Protein AF-A0A8S2Z8U4-F1 (afdb_monomer_lite)

Secondary structure (DSSP, 8-state):
---TTSS--TT--SSB--HHHHHHHHHH-GGGGS--SS-BPTTBS-B-PPBTBS----HHHHHHHHHHHHHHHTT-GGGTT----------TTT------TTTT--STTPPPS-SEEEEE-TTS-EEEEE---S--

Structure (mmCIF, N/CA/C/O backbone):
data_AF-A0A8S2Z8U4-F1
#
_entry.id   AF-A0A8S2Z8U4-F1
#
loop_
_atom_site.group_PDB
_atom_site.id
_atom_site.type_symbol
_atom_site.label_atom_id
_atom_site.label_alt_id
_atom_site.label_comp_id
_atom_site.label_asym_id
_atom_site.label_entity_id
_atom_site.label_seq_id
_atom_site.pdbx_PDB_ins_code
_atom_site.Cartn_x
_atom_site.Cartn_y
_atom_site.Cartn_z
_atom_site.occupancy
_atom_site.B_iso_or_equiv
_atom_site.auth_seq_id
_atom_site.auth_comp_id
_atom_site.auth_asym_id
_atom_site.auth_atom_id
_atom_site.pdbx_PDB_model_num
ATOM 1 N N . MET A 1 1 ? 7.797 10.644 -11.828 1.00 45.56 1 MET A N 1
ATOM 2 C CA . MET A 1 1 ? 6.712 11.170 -10.976 1.00 45.56 1 MET A CA 1
ATOM 3 C C . MET A 1 1 ? 6.629 10.216 -9.800 1.00 45.56 1 MET A C 1
ATOM 5 O O . MET A 1 1 ? 6.570 9.023 -10.050 1.00 45.56 1 MET A O 1
ATOM 9 N N . VAL A 1 2 ? 6.785 10.681 -8.560 1.00 51.88 2 VAL A N 1
ATOM 10 C CA . VAL A 1 2 ? 6.658 9.796 -7.389 1.00 51.88 2 VAL A CA 1
ATOM 11 C C . VAL A 1 2 ? 5.180 9.764 -7.034 1.00 51.88 2 VAL A C 1
ATOM 13 O O . VAL A 1 2 ? 4.572 10.825 -6.921 1.00 51.88 2 VAL A O 1
ATOM 16 N N . SER A 1 3 ? 4.592 8.570 -6.959 1.00 58.28 3 SER A N 1
ATOM 17 C CA . SER A 1 3 ? 3.171 8.421 -6.645 1.00 58.28 3 SER A CA 1
ATOM 18 C C . SER A 1 3 ? 2.877 9.015 -5.267 1.00 58.28 3 SER A C 1
ATOM 20 O O . SER A 1 3 ? 3.595 8.740 -4.308 1.00 58.28 3 SER A O 1
ATOM 22 N N . ASP A 1 4 ? 1.808 9.809 -5.173 1.00 61.19 4 ASP A N 1
ATOM 23 C CA . ASP A 1 4 ? 1.332 10.457 -3.939 1.00 61.19 4 ASP A CA 1
ATOM 24 C C . ASP A 1 4 ? 1.058 9.467 -2.796 1.00 61.19 4 ASP A C 1
ATOM 26 O O . ASP A 1 4 ? 1.006 9.846 -1.628 1.00 61.19 4 ASP A O 1
ATOM 30 N N . PHE A 1 5 ? 0.872 8.196 -3.144 1.00 64.94 5 PHE A N 1
ATOM 31 C CA . PHE A 1 5 ? 0.705 7.090 -2.216 1.00 64.94 5 PHE A CA 1
ATOM 32 C C . PHE A 1 5 ? 2.011 6.720 -1.482 1.00 64.94 5 PHE A C 1
ATOM 34 O O . PHE A 1 5 ? 1.965 6.301 -0.326 1.00 64.94 5 PHE A O 1
ATOM 41 N N . LEU A 1 6 ? 3.168 6.918 -2.127 1.00 65.38 6 LEU A N 1
ATOM 42 C CA . LEU A 1 6 ? 4.463 6.369 -1.702 1.00 65.38 6 LEU A CA 1
ATOM 43 C C . LEU A 1 6 ? 5.244 7.259 -0.722 1.00 65.38 6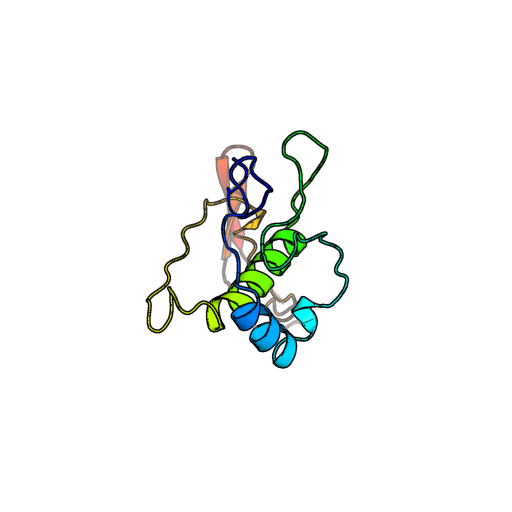 LEU A C 1
ATOM 45 O O . LEU A 1 6 ? 6.298 6.856 -0.227 1.00 65.38 6 LEU A O 1
ATOM 49 N N . VAL A 1 7 ? 4.779 8.487 -0.476 1.00 69.25 7 VAL A N 1
ATOM 50 C CA . VAL A 1 7 ? 5.567 9.536 0.189 1.00 69.25 7 VAL A CA 1
ATOM 51 C C . VAL A 1 7 ? 4.741 10.390 1.134 1.00 69.25 7 VAL A C 1
ATOM 53 O O . VAL A 1 7 ? 3.549 10.624 0.933 1.00 69.25 7 VAL A O 1
ATOM 56 N N . GLN A 1 8 ? 5.407 10.907 2.165 1.00 68.44 8 GLN A N 1
ATOM 57 C CA . GLN A 1 8 ? 4.803 11.840 3.100 1.00 68.44 8 GLN A CA 1
ATOM 58 C C . GLN A 1 8 ? 4.525 13.183 2.416 1.00 68.44 8 GLN A C 1
ATOM 60 O O . GLN A 1 8 ? 5.393 13.756 1.755 1.00 68.44 8 GLN A O 1
ATOM 65 N N . ARG A 1 9 ? 3.320 13.724 2.631 1.00 69.00 9 ARG A N 1
ATOM 66 C CA . ARG A 1 9 ? 2.948 15.068 2.176 1.00 69.00 9 ARG A CA 1
ATOM 67 C C . ARG A 1 9 ? 2.778 16.040 3.340 1.00 69.00 9 ARG A C 1
ATOM 69 O O . ARG A 1 9 ? 2.362 15.626 4.424 1.00 69.00 9 ARG A O 1
ATOM 76 N N . PRO A 1 10 ? 2.999 17.348 3.110 1.00 67.75 10 PRO A N 1
ATOM 77 C CA . PRO A 1 10 ? 2.694 18.384 4.098 1.00 67.75 10 PRO A CA 1
ATOM 78 C C . PRO A 1 10 ? 1.218 18.411 4.519 1.00 67.75 10 PRO A C 1
ATOM 80 O O . PRO A 1 10 ? 0.906 18.811 5.634 1.00 67.75 10 PRO A O 1
ATOM 83 N N . SER A 1 11 ? 0.310 17.977 3.638 1.00 73.81 11 SER A N 1
ATOM 84 C CA . SER A 1 11 ? -1.133 17.898 3.892 1.00 73.81 11 SER A CA 1
ATOM 85 C C . SER A 1 11 ? -1.565 16.669 4.702 1.00 73.81 11 SER A C 1
ATOM 87 O O . SER A 1 11 ? -2.738 16.570 5.053 1.00 73.81 11 SER A O 1
ATOM 89 N N . GLY A 1 12 ? -0.644 15.751 5.011 1.00 68.75 12 GLY A N 1
ATOM 90 C CA . GLY A 1 12 ? -0.926 14.505 5.724 1.00 68.75 12 GLY A CA 1
ATOM 91 C C . GLY A 1 12 ? -0.838 13.251 4.842 1.00 68.75 12 GLY A C 1
ATOM 92 O O . GLY A 1 12 ? -0.567 13.345 3.640 1.00 68.75 12 GLY A O 1
ATOM 93 N N . PRO A 1 13 ? -1.011 12.061 5.446 1.00 75.69 13 PRO A N 1
ATOM 94 C CA . PRO A 1 13 ? -0.940 10.788 4.734 1.00 75.69 13 PRO A CA 1
ATOM 95 C C . PRO A 1 13 ? -2.102 10.627 3.749 1.00 75.69 13 PRO A C 1
ATOM 97 O O . PRO A 1 13 ? -3.200 11.129 3.980 1.00 75.69 13 PRO A O 1
ATOM 100 N N . PHE A 1 14 ? -1.870 9.887 2.663 1.00 77.25 14 PHE A N 1
ATOM 101 C CA . PHE A 1 14 ? -2.905 9.604 1.661 1.00 77.25 14 PHE A CA 1
ATOM 102 C C . PHE A 1 14 ? -4.053 8.763 2.237 1.00 77.25 14 PHE A C 1
ATOM 104 O O . PHE A 1 14 ? -5.220 9.002 1.945 1.00 77.25 14 PHE A O 1
ATOM 111 N N . PHE A 1 15 ? -3.711 7.788 3.075 1.00 84.12 15 PHE A N 1
ATOM 112 C CA . PHE A 1 15 ? -4.653 6.866 3.692 1.00 84.12 15 PHE A CA 1
ATOM 113 C C . PHE A 1 15 ? -4.307 6.697 5.167 1.00 84.12 15 PHE A C 1
ATOM 115 O O . PHE A 1 15 ? -3.142 6.487 5.502 1.00 84.12 15 PHE A O 1
ATOM 122 N N . GLN A 1 16 ? -5.295 6.753 6.056 1.00 89.19 16 GLN A N 1
ATOM 123 C CA . GLN A 1 16 ? -5.079 6.552 7.486 1.00 89.19 16 GLN A CA 1
ATOM 124 C C . GLN A 1 16 ? -6.280 5.861 8.131 1.00 89.19 16 GLN A C 1
ATOM 126 O O . GLN A 1 16 ? -7.437 6.201 7.852 1.00 89.19 16 GLN A O 1
ATOM 131 N N . LEU A 1 17 ? -5.985 4.916 9.023 1.00 90.75 17 LEU A N 1
ATOM 132 C CA . LEU A 1 17 ? -6.977 4.308 9.901 1.00 90.75 17 LEU A CA 1
ATOM 133 C C . LEU A 1 17 ? -7.186 5.161 11.157 1.00 90.75 17 LEU A C 1
ATOM 135 O O . LEU A 1 17 ? -6.246 5.726 11.728 1.00 90.75 17 LEU A O 1
ATOM 139 N N . SER A 1 18 ? -8.429 5.209 11.625 1.00 93.25 18 SER A N 1
ATOM 140 C CA . SER A 1 18 ? -8.757 5.684 12.969 1.00 93.25 18 SER A CA 1
ATOM 141 C C . SER A 1 18 ? -8.118 4.781 14.031 1.00 93.25 18 SER A C 1
ATOM 143 O O . SER A 1 18 ? -7.611 3.696 13.742 1.00 93.25 18 SER A O 1
ATOM 145 N N . GLU A 1 19 ? -8.101 5.226 15.287 1.00 93.31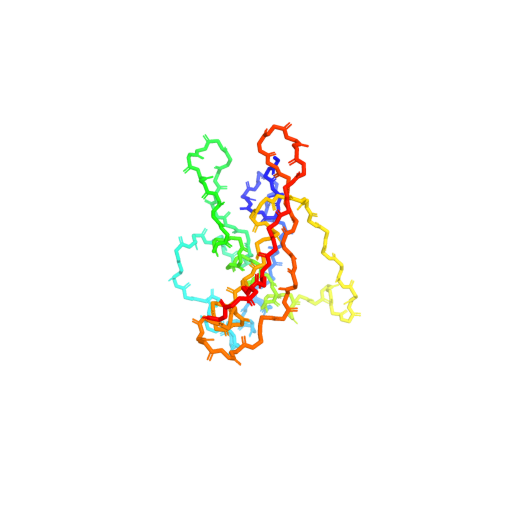 19 GLU A N 1
ATOM 146 C CA . GLU A 1 19 ? -7.517 4.424 16.371 1.0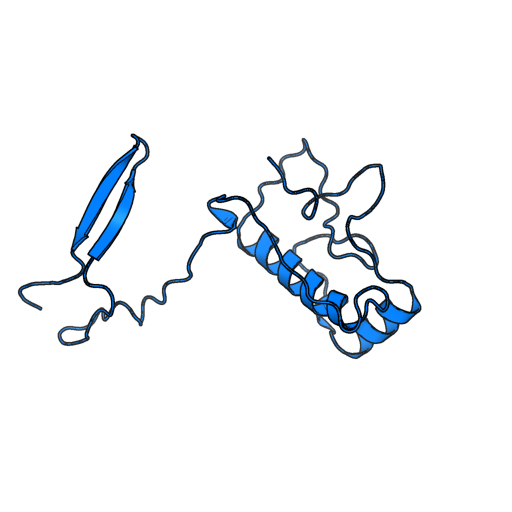0 93.31 19 GLU A CA 1
ATOM 147 C C . GLU A 1 19 ? -8.217 3.076 16.559 1.00 93.31 19 GLU A C 1
ATOM 149 O O . GLU A 1 19 ? -7.551 2.071 16.806 1.00 93.31 19 GLU A O 1
ATOM 154 N N . ASP A 1 20 ? -9.540 3.042 16.417 1.00 94.44 20 ASP A N 1
ATOM 155 C CA . ASP A 1 20 ? -10.314 1.820 16.618 1.00 94.44 20 ASP A CA 1
ATOM 156 C C . ASP A 1 20 ? -10.166 0.852 15.442 1.00 94.44 20 ASP A C 1
ATOM 158 O O . ASP A 1 20 ? -10.010 -0.350 15.661 1.00 94.44 20 ASP A O 1
ATOM 162 N N . GLU A 1 21 ? -10.131 1.360 14.206 1.00 94.75 21 GLU A N 1
ATOM 163 C CA . GLU A 1 21 ? -9.809 0.553 13.021 1.00 94.75 21 GLU A CA 1
ATOM 164 C C . GLU A 1 21 ? -8.386 -0.011 13.122 1.00 94.75 21 GLU A C 1
ATOM 166 O O . GLU A 1 21 ? -8.157 -1.183 12.840 1.00 94.75 21 GLU A O 1
ATOM 171 N N . TRP A 1 22 ? -7.431 0.794 13.598 1.00 94.25 22 TRP A N 1
ATOM 172 C CA . TRP A 1 22 ? -6.048 0.360 13.776 1.00 94.25 22 TRP A CA 1
ATOM 173 C C . TRP A 1 22 ? -5.901 -0.746 14.823 1.00 94.25 22 TRP A C 1
ATOM 175 O O . TRP A 1 22 ? -5.187 -1.720 14.594 1.00 94.25 22 TRP A O 1
ATOM 185 N N . LYS A 1 23 ? -6.590 -0.636 15.965 1.00 93.19 23 LYS A N 1
ATOM 186 C CA . LYS A 1 23 ? -6.589 -1.692 16.991 1.00 93.19 23 LYS A CA 1
ATOM 187 C C . LYS A 1 23 ? -7.130 -3.010 16.439 1.00 93.19 23 LYS A C 1
ATOM 189 O O . LYS A 1 23 ? -6.570 -4.063 16.732 1.00 93.19 23 LYS A O 1
ATOM 194 N N . GLN A 1 24 ? -8.191 -2.951 15.636 1.00 93.31 24 GLN A N 1
ATOM 195 C CA . GLN A 1 24 ? -8.741 -4.133 14.970 1.00 93.31 24 GLN A CA 1
ATOM 196 C C . GLN A 1 24 ? -7.745 -4.714 13.961 1.00 93.31 24 GLN A C 1
ATOM 198 O O . GLN A 1 24 ? -7.504 -5.922 13.969 1.00 93.31 24 GLN A O 1
ATOM 203 N N . ALA A 1 25 ? -7.105 -3.849 13.170 1.00 92.81 25 ALA A N 1
ATOM 204 C CA . ALA A 1 25 ? -6.104 -4.242 12.189 1.00 92.81 25 ALA A CA 1
ATOM 205 C C . ALA A 1 25 ? -4.910 -4.956 12.837 1.00 92.81 25 ALA A C 1
ATOM 207 O O . ALA A 1 25 ? -4.559 -6.053 12.414 1.00 92.81 25 ALA A O 1
ATOM 208 N N . LEU A 1 26 ? -4.359 -4.410 13.927 1.00 91.56 26 LEU A N 1
ATOM 209 C CA . LEU A 1 26 ? -3.282 -5.044 14.699 1.00 91.56 26 LEU A CA 1
ATOM 210 C C . LEU A 1 26 ? -3.686 -6.384 15.327 1.00 91.56 26 LEU A C 1
ATOM 212 O O . LEU A 1 26 ? -2.845 -7.265 15.508 1.00 91.56 26 LEU A O 1
ATOM 216 N N . GLY A 1 27 ? -4.968 -6.549 15.666 1.00 91.56 27 GLY A N 1
ATOM 217 C CA . GLY A 1 27 ? -5.497 -7.810 16.177 1.00 91.56 27 GLY A CA 1
ATOM 218 C C . GLY A 1 27 ? -5.440 -8.941 15.146 1.00 91.56 27 GLY A C 1
ATOM 219 O O . GLY A 1 27 ? -5.223 -10.094 15.522 1.00 91.56 27 GLY A O 1
ATOM 220 N N . LYS A 1 28 ? -5.604 -8.617 13.856 1.00 94.00 28 LYS A N 1
ATOM 221 C CA . LYS A 1 28 ? -5.601 -9.588 12.751 1.00 94.00 28 LYS A CA 1
ATOM 222 C C . LYS A 1 28 ? -4.230 -9.721 12.084 1.00 94.00 28 LYS A C 1
ATOM 224 O O . LYS A 1 28 ? -3.746 -10.836 11.898 1.00 94.00 28 LYS A O 1
ATOM 229 N N . TYR A 1 29 ? -3.604 -8.599 11.748 1.00 91.38 29 TYR A N 1
ATOM 230 C CA . TYR A 1 29 ? -2.363 -8.526 10.983 1.00 91.38 29 TYR A CA 1
ATOM 231 C C . TYR A 1 29 ? -1.221 -8.035 11.872 1.00 91.38 29 TYR A C 1
ATOM 233 O O . TYR A 1 29 ? -1.034 -6.842 12.099 1.00 91.38 29 TYR A O 1
ATOM 241 N N . LYS A 1 30 ? -0.420 -8.978 12.380 1.00 86.31 30 LYS A N 1
ATOM 242 C CA . LYS A 1 30 ? 0.774 -8.659 13.186 1.00 86.31 30 LYS A CA 1
ATOM 243 C C . LYS A 1 30 ? 1.885 -7.999 12.360 1.00 86.31 30 LYS A C 1
ATOM 245 O O . LYS A 1 30 ? 2.694 -7.264 12.925 1.00 86.31 30 LYS A O 1
ATOM 250 N N . SER A 1 31 ? 1.896 -8.231 11.046 1.00 84.44 31 SER A N 1
ATOM 251 C CA . SER A 1 31 ? 2.741 -7.556 10.046 1.00 84.44 31 SER A CA 1
ATOM 252 C C . SER A 1 31 ? 2.659 -6.034 10.162 1.00 84.44 31 SER A C 1
ATOM 254 O O . SER A 1 31 ? 3.668 -5.348 10.044 1.00 84.44 31 SER A O 1
ATOM 256 N N . LEU A 1 32 ? 1.487 -5.497 10.509 1.00 84.69 32 LEU A N 1
ATOM 257 C CA . LEU A 1 32 ? 1.276 -4.059 10.665 1.00 84.69 32 LEU A CA 1
ATOM 258 C C . LEU A 1 32 ? 2.079 -3.427 11.815 1.00 84.69 32 LEU A C 1
ATOM 260 O O . LEU A 1 32 ? 2.400 -2.235 11.743 1.00 84.69 32 LEU A O 1
ATOM 264 N N . SER A 1 33 ? 2.401 -4.223 12.840 1.00 78.81 33 SER A N 1
ATOM 265 C CA . SER A 1 33 ? 3.249 -3.849 13.983 1.00 78.81 33 SER A CA 1
ATOM 266 C C . SER A 1 33 ? 4.708 -4.278 13.855 1.00 78.81 33 SER A C 1
ATOM 268 O O . SER A 1 33 ? 5.493 -3.972 14.748 1.00 78.81 33 SER A O 1
ATOM 270 N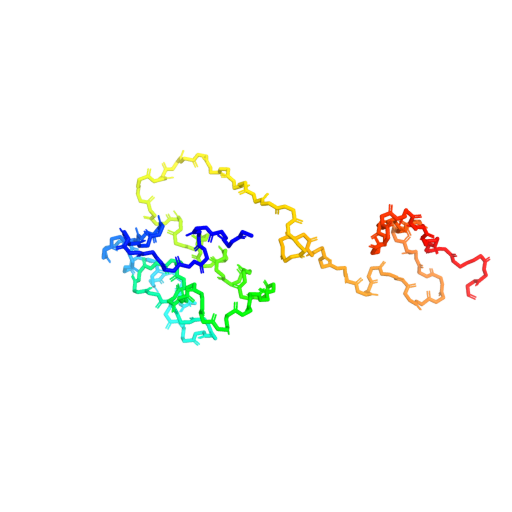 N . ALA A 1 34 ? 5.068 -5.024 12.809 1.00 69.00 34 ALA A N 1
ATOM 271 C CA . ALA A 1 34 ? 6.445 -5.446 12.616 1.00 69.00 34 ALA A CA 1
ATOM 272 C C . ALA A 1 34 ? 7.299 -4.244 12.188 1.00 69.00 34 ALA A C 1
ATOM 274 O O . ALA A 1 34 ? 6.905 -3.495 11.291 1.00 69.00 34 ALA A O 1
ATOM 275 N N . ASP A 1 35 ? 8.466 -4.083 12.816 1.00 62.12 35 ASP A N 1
ATOM 276 C CA . ASP A 1 35 ? 9.506 -3.188 12.313 1.00 62.12 35 ASP A CA 1
ATOM 277 C C . ASP A 1 35 ? 10.004 -3.769 10.985 1.00 62.12 35 ASP A C 1
ATOM 279 O O . ASP A 1 35 ? 10.695 -4.788 10.953 1.00 62.12 35 ASP A O 1
ATOM 283 N N . GLY A 1 36 ? 9.555 -3.173 9.883 1.00 65.31 36 GLY A N 1
ATOM 284 C CA . GLY A 1 36 ? 10.025 -3.486 8.538 1.00 65.31 36 GLY A CA 1
ATOM 285 C C . GLY A 1 36 ? 11.115 -2.517 8.091 1.00 65.31 36 GLY A C 1
ATOM 286 O O . GLY A 1 36 ? 11.347 -1.486 8.720 1.00 65.31 36 GLY A O 1
ATOM 287 N N . ASP A 1 37 ? 11.729 -2.807 6.945 1.00 64.25 37 ASP A N 1
ATOM 288 C CA . ASP A 1 37 ? 12.750 -1.939 6.334 1.00 64.25 37 ASP A CA 1
ATOM 289 C C . ASP A 1 37 ? 12.195 -0.558 5.928 1.00 64.25 37 ASP A C 1
ATOM 291 O O . ASP A 1 37 ? 12.936 0.409 5.740 1.00 64.25 37 ASP A O 1
ATOM 295 N N . VAL A 1 38 ? 10.868 -0.447 5.828 1.00 71.38 38 VAL A N 1
ATOM 296 C CA . VAL A 1 38 ? 10.156 0.788 5.505 1.00 71.38 38 VAL A CA 1
ATOM 297 C C . VAL A 1 38 ? 9.646 1.448 6.787 1.00 71.38 38 VAL A C 1
ATOM 299 O O . VAL A 1 38 ? 8.773 0.926 7.478 1.00 71.38 38 VAL A O 1
ATOM 302 N N . ASN A 1 39 ? 10.138 2.656 7.065 1.00 77.00 39 ASN A N 1
ATOM 303 C CA . ASN A 1 39 ? 9.670 3.473 8.186 1.00 77.00 39 ASN A CA 1
ATOM 304 C C . ASN A 1 39 ? 8.292 4.078 7.894 1.00 77.00 39 ASN A C 1
ATOM 306 O O . ASN A 1 39 ? 8.188 5.154 7.302 1.00 77.00 39 ASN A O 1
ATOM 310 N N . TYR A 1 40 ? 7.219 3.421 8.324 1.00 76.94 40 TYR A N 1
ATOM 311 C CA . TYR A 1 40 ? 5.852 3.924 8.163 1.00 76.94 40 TYR A CA 1
ATOM 312 C C . TYR A 1 40 ? 5.486 5.006 9.178 1.00 76.94 40 TYR A C 1
ATOM 314 O O . TYR A 1 40 ? 5.862 4.944 10.348 1.00 76.94 40 TYR A O 1
ATOM 322 N N . LEU A 1 41 ? 4.674 5.970 8.744 1.00 76.75 41 LEU A N 1
ATOM 323 C CA . LEU A 1 41 ? 3.988 6.857 9.677 1.00 76.75 41 LEU A CA 1
ATOM 324 C C . LEU A 1 41 ? 2.907 6.071 10.447 1.00 76.75 41 LEU A C 1
ATOM 326 O O . LEU A 1 41 ? 2.386 5.043 10.001 1.00 76.75 41 LEU A O 1
ATOM 330 N N . SER A 1 42 ? 2.546 6.559 11.634 1.00 82.19 42 SER A N 1
ATOM 331 C CA . SER A 1 42 ? 1.593 5.866 12.508 1.00 82.19 42 SER A CA 1
ATOM 332 C C . SER A 1 42 ? 0.216 5.704 11.847 1.00 82.19 42 SER A C 1
ATOM 334 O O . SER A 1 42 ? -0.401 6.686 11.425 1.00 82.19 42 SER A O 1
ATOM 336 N N . ARG A 1 43 ? -0.295 4.462 11.831 1.00 86.25 43 ARG A N 1
ATOM 337 C CA . ARG A 1 43 ? -1.641 4.095 11.343 1.00 86.25 43 ARG A CA 1
ATOM 338 C C . ARG A 1 43 ? -1.887 4.399 9.866 1.00 86.25 43 ARG A C 1
ATOM 340 O O . ARG A 1 43 ? -3.028 4.609 9.456 1.00 86.25 43 ARG A O 1
ATOM 347 N N . THR A 1 44 ? -0.834 4.404 9.058 1.00 85.19 44 THR A N 1
ATOM 348 C CA . THR A 1 44 ? -0.927 4.618 7.613 1.00 85.19 44 THR A CA 1
ATOM 349 C C . THR A 1 44 ? -0.073 3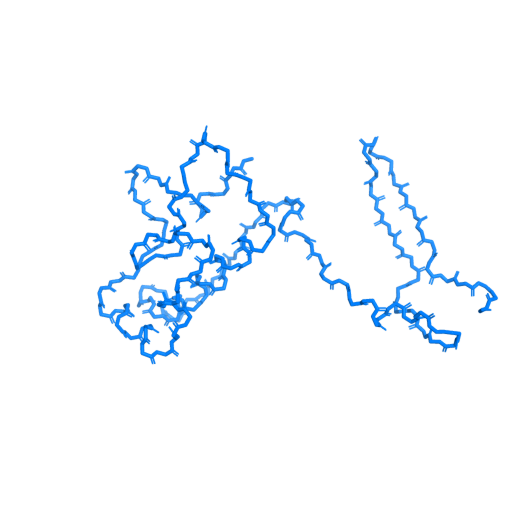.616 6.835 1.00 85.19 44 THR A C 1
ATOM 351 O O . THR A 1 44 ? 0.828 2.972 7.383 1.00 85.19 44 THR A O 1
ATOM 354 N N . ALA A 1 45 ? -0.402 3.476 5.552 1.00 80.75 45 ALA A N 1
ATOM 355 C CA . ALA A 1 45 ? 0.416 2.798 4.555 1.00 80.75 45 ALA A CA 1
ATOM 356 C C . ALA A 1 45 ? 1.477 3.732 3.937 1.00 80.75 45 ALA A C 1
ATOM 358 O O . ALA A 1 45 ? 2.357 3.274 3.219 1.00 80.75 45 ALA A O 1
ATOM 359 N N . THR A 1 46 ? 1.427 5.036 4.233 1.00 78.62 46 THR A N 1
ATOM 360 C CA . THR A 1 46 ? 2.402 6.018 3.755 1.00 78.62 46 THR A CA 1
ATOM 361 C C . THR A 1 46 ? 3.727 5.868 4.501 1.00 78.62 46 THR A C 1
ATOM 363 O O . THR A 1 46 ? 3.796 5.986 5.730 1.00 78.62 46 THR A O 1
ATOM 366 N N . ALA A 1 47 ? 4.795 5.638 3.742 1.00 74.88 47 ALA A N 1
ATOM 367 C CA . ALA A 1 47 ? 6.152 5.657 4.261 1.00 74.88 47 ALA A CA 1
ATOM 368 C C . ALA A 1 47 ? 6.585 7.092 4.620 1.00 74.88 47 ALA A C 1
ATOM 370 O O . ALA A 1 47 ? 6.253 8.054 3.925 1.00 74.88 47 ALA A O 1
ATOM 371 N N . SER A 1 48 ? 7.370 7.235 5.689 1.00 67.75 48 SER A N 1
ATOM 372 C CA . SER A 1 48 ? 7.972 8.492 6.172 1.00 67.75 48 SER A CA 1
ATOM 373 C C . SER A 1 48 ? 9.155 8.918 5.293 1.00 67.75 48 SER A C 1
ATOM 375 O O . SER A 1 48 ? 10.246 9.212 5.779 1.00 67.75 48 SER A O 1
ATOM 377 N N . ILE A 1 49 ? 8.969 8.871 3.977 1.00 67.38 49 ILE A N 1
ATOM 378 C CA . ILE A 1 49 ? 9.992 9.184 2.987 1.00 67.38 49 ILE A CA 1
ATOM 379 C C . ILE A 1 49 ? 9.757 10.613 2.500 1.00 67.38 49 ILE A C 1
ATOM 381 O O . ILE A 1 49 ? 8.672 10.945 2.017 1.00 67.38 49 ILE A O 1
ATOM 385 N N . ASN A 1 50 ? 10.789 11.451 2.622 1.00 62.22 50 ASN A N 1
ATOM 386 C CA . ASN A 1 50 ? 10.772 12.827 2.141 1.00 62.22 50 ASN A CA 1
ATOM 387 C C . ASN A 1 50 ? 11.240 12.888 0.681 1.00 62.22 50 ASN A C 1
ATOM 389 O O . ASN A 1 50 ? 12.301 12.376 0.321 1.00 62.22 50 ASN A O 1
ATOM 393 N N . ILE A 1 51 ? 10.452 13.547 -0.166 1.00 57.09 51 ILE A N 1
ATOM 394 C CA . ILE A 1 51 ? 10.801 13.785 -1.571 1.00 57.09 51 ILE A CA 1
ATOM 395 C C . ILE A 1 51 ? 11.993 14.755 -1.629 1.00 57.09 51 ILE A C 1
ATOM 397 O O . ILE A 1 51 ? 11.931 15.839 -1.054 1.00 57.09 51 ILE A O 1
ATOM 401 N N . GLY A 1 52 ? 13.060 14.389 -2.345 1.00 54.22 52 GLY A N 1
ATOM 402 C CA . GLY A 1 52 ? 14.251 15.235 -2.539 1.00 54.22 52 GLY A CA 1
ATOM 403 C C . GLY A 1 52 ? 15.468 14.854 -1.688 1.00 54.22 52 GLY A C 1
ATOM 404 O O . GLY A 1 52 ? 16.543 15.407 -1.894 1.00 54.22 52 GLY A O 1
ATOM 405 N N . THR A 1 53 ? 15.321 13.887 -0.783 1.00 52.72 53 THR A N 1
ATOM 406 C CA . THR A 1 53 ? 16.436 13.106 -0.217 1.00 52.72 53 THR A CA 1
ATOM 407 C C . THR A 1 53 ? 16.595 11.799 -1.003 1.00 52.72 53 THR A C 1
ATOM 409 O O . THR A 1 53 ? 15.606 11.365 -1.591 1.00 52.72 53 THR A O 1
ATOM 412 N N . ASP A 1 54 ? 17.798 11.203 -1.042 1.00 47.25 54 ASP A N 1
ATOM 413 C CA . ASP A 1 54 ? 18.162 9.980 -1.798 1.00 47.25 54 ASP A CA 1
ATOM 414 C C . ASP A 1 54 ? 17.315 8.745 -1.417 1.00 47.25 54 ASP A C 1
ATOM 416 O O . ASP A 1 54 ? 17.786 7.793 -0.799 1.00 47.25 54 ASP A O 1
ATOM 420 N N . ALA A 1 55 ? 16.036 8.751 -1.771 1.00 55.06 55 ALA A N 1
ATOM 421 C CA . ALA A 1 55 ? 15.121 7.645 -1.577 1.00 55.06 55 ALA A CA 1
ATOM 422 C C . ALA A 1 55 ? 14.857 7.005 -2.939 1.00 55.06 55 ALA A C 1
ATOM 424 O O . ALA A 1 55 ? 14.011 7.449 -3.719 1.00 55.06 55 ALA A O 1
ATOM 425 N N . TYR A 1 56 ? 15.643 5.976 -3.242 1.00 59.06 56 TYR A N 1
ATOM 426 C CA . TYR A 1 56 ? 15.354 5.065 -4.336 1.00 59.06 56 TYR A CA 1
ATOM 427 C C . TYR A 1 56 ? 14.213 4.138 -3.905 1.00 59.06 56 TYR A C 1
ATOM 429 O O . TYR A 1 56 ? 14.308 3.485 -2.869 1.00 59.06 56 TYR A O 1
ATOM 437 N N . PHE A 1 57 ? 13.139 4.087 -4.691 1.00 66.50 57 PHE A N 1
ATOM 438 C CA . PHE A 1 57 ? 12.053 3.131 -4.486 1.00 66.50 57 PHE A CA 1
ATOM 439 C C . PHE A 1 57 ? 12.346 1.891 -5.317 1.00 66.50 57 PHE A C 1
ATOM 441 O O . PHE A 1 57 ? 12.193 1.909 -6.541 1.00 66.50 57 PHE A O 1
ATOM 448 N N . ASP A 1 58 ? 12.782 0.822 -4.662 1.00 70.25 58 ASP A N 1
ATOM 449 C CA . ASP A 1 58 ? 12.805 -0.485 -5.297 1.00 70.25 58 ASP A CA 1
ATOM 450 C C . ASP A 1 58 ? 11.411 -1.129 -5.287 1.00 70.25 58 ASP A C 1
ATOM 452 O O . ASP A 1 58 ? 10.451 -0.655 -4.671 1.00 70.25 58 ASP A O 1
ATOM 456 N N . ASN A 1 59 ? 11.284 -2.211 -6.045 1.00 72.81 59 ASN A N 1
ATOM 457 C CA . ASN A 1 59 ? 10.021 -2.921 -6.195 1.00 72.81 59 ASN A CA 1
ATOM 458 C C . ASN A 1 59 ? 9.541 -3.539 -4.880 1.00 72.81 59 ASN A C 1
ATOM 460 O O . ASN A 1 59 ? 8.335 -3.641 -4.680 1.00 72.81 59 ASN A O 1
ATOM 464 N N . ASP A 1 60 ? 10.464 -3.932 -4.005 1.00 76.12 60 ASP A N 1
ATOM 465 C CA . ASP A 1 60 ? 10.150 -4.608 -2.747 1.00 76.12 60 ASP A CA 1
ATOM 466 C C . ASP A 1 60 ? 9.562 -3.612 -1.739 1.00 76.12 60 ASP A C 1
ATOM 468 O O . ASP A 1 60 ? 8.573 -3.907 -1.064 1.00 76.12 60 ASP A O 1
ATOM 472 N N . THR A 1 61 ? 10.081 -2.381 -1.730 1.00 75.88 61 THR A N 1
ATOM 473 C CA . THR A 1 61 ? 9.513 -1.251 -0.991 1.00 75.88 61 THR A CA 1
ATOM 474 C C . THR A 1 61 ? 8.094 -0.954 -1.465 1.00 75.88 61 THR A C 1
ATOM 476 O O . THR A 1 61 ? 7.191 -0.814 -0.644 1.00 75.88 61 THR A O 1
ATOM 479 N N . ILE A 1 62 ? 7.864 -0.880 -2.780 1.00 77.38 62 ILE A N 1
ATOM 480 C CA . ILE A 1 62 ? 6.526 -0.597 -3.323 1.00 77.38 62 ILE A CA 1
ATOM 481 C C . ILE A 1 62 ? 5.551 -1.733 -3.004 1.00 77.38 62 ILE A C 1
ATOM 483 O O . ILE A 1 62 ? 4.426 -1.471 -2.577 1.00 77.38 62 ILE A O 1
ATOM 487 N N . LEU A 1 63 ? 5.980 -2.985 -3.176 1.00 79.44 63 LEU A N 1
ATOM 488 C CA . LEU A 1 63 ? 5.168 -4.157 -2.863 1.00 79.44 63 LEU A CA 1
ATOM 489 C C . LEU A 1 63 ? 4.754 -4.157 -1.388 1.00 79.44 63 LEU A C 1
ATOM 491 O O . LEU A 1 63 ? 3.564 -4.244 -1.098 1.00 79.44 63 LEU A O 1
ATOM 495 N N . SER A 1 64 ? 5.708 -3.945 -0.477 1.00 80.06 64 SER A N 1
ATOM 496 C CA . SER A 1 64 ? 5.450 -3.887 0.967 1.00 80.06 64 SER A CA 1
ATOM 497 C C . SER A 1 64 ? 4.419 -2.811 1.333 1.00 80.06 64 SER A C 1
ATOM 499 O O . SER A 1 64 ? 3.583 -3.011 2.215 1.00 80.06 64 SER A O 1
ATOM 501 N N . GLN A 1 65 ? 4.445 -1.664 0.646 1.00 80.50 65 GLN A N 1
ATOM 502 C CA . GLN A 1 65 ? 3.477 -0.588 0.868 1.00 80.50 65 GLN A CA 1
ATOM 503 C C . GLN A 1 65 ? 2.073 -0.959 0.377 1.00 80.50 65 GLN A C 1
ATOM 505 O O . GLN A 1 65 ? 1.092 -0.668 1.065 1.00 80.50 65 GLN A O 1
ATOM 510 N N . PHE A 1 66 ? 1.956 -1.616 -0.782 1.00 83.88 66 PHE A N 1
ATOM 511 C CA . PHE A 1 66 ? 0.669 -2.108 -1.282 1.00 83.88 66 PHE A CA 1
ATOM 512 C C . PHE A 1 66 ? 0.090 -3.205 -0.394 1.00 83.88 66 PHE A C 1
ATOM 514 O O . PHE A 1 66 ? -1.089 -3.142 -0.058 1.00 83.88 66 PHE A O 1
ATOM 521 N N . GLU A 1 67 ? 0.905 -4.171 0.028 1.00 86.25 67 GLU A N 1
ATOM 522 C CA . GLU A 1 67 ? 0.485 -5.222 0.960 1.00 86.25 67 GLU A CA 1
ATOM 523 C C . GLU A 1 67 ? -0.062 -4.611 2.250 1.00 86.25 67 GLU A C 1
ATOM 525 O O . GLU A 1 67 ? -1.192 -4.904 2.646 1.00 86.25 67 GLU A O 1
ATOM 530 N N . ARG A 1 68 ? 0.676 -3.659 2.834 1.00 88.06 68 ARG A N 1
ATOM 531 C CA . ARG A 1 68 ? 0.226 -2.915 4.011 1.00 88.06 68 ARG A CA 1
ATOM 532 C C . ARG A 1 68 ? -1.081 -2.162 3.753 1.00 88.06 68 ARG A C 1
ATOM 534 O O . ARG A 1 68 ? -1.978 -2.205 4.591 1.00 88.06 68 ARG A O 1
ATOM 541 N N . LEU A 1 69 ? -1.221 -1.478 2.615 1.00 88.00 69 LEU A N 1
ATOM 542 C CA . LEU A 1 69 ? -2.468 -0.793 2.260 1.00 88.00 69 LEU A CA 1
ATOM 543 C C . LEU A 1 69 ? -3.639 -1.777 2.194 1.00 88.00 69 LEU A C 1
ATOM 545 O O . LEU A 1 69 ? -4.693 -1.482 2.749 1.00 88.00 69 LEU A O 1
ATOM 549 N N . PHE A 1 70 ? -3.468 -2.930 1.549 1.00 88.31 70 PHE A N 1
ATOM 550 C CA . PHE A 1 70 ? -4.526 -3.930 1.419 1.00 88.31 70 PHE A CA 1
ATOM 551 C C . PHE A 1 70 ? -4.941 -4.525 2.765 1.00 88.31 70 PHE A C 1
ATOM 553 O O . PHE A 1 70 ? -6.139 -4.637 3.026 1.00 88.31 70 PHE A O 1
ATOM 560 N N . GLU A 1 71 ? -3.984 -4.828 3.645 1.00 91.06 71 GLU A N 1
ATOM 561 C CA . GLU A 1 71 ? -4.276 -5.257 5.019 1.00 91.06 71 GLU A CA 1
ATOM 562 C C . GLU A 1 71 ? -5.100 -4.204 5.771 1.00 91.06 71 GLU A C 1
ATOM 564 O O . GLU A 1 71 ? -6.040 -4.533 6.494 1.00 91.06 71 GLU A O 1
ATOM 569 N N . MET A 1 72 ? -4.776 -2.921 5.593 1.00 91.25 72 MET A N 1
ATOM 570 C CA . MET A 1 72 ? -5.471 -1.834 6.276 1.00 91.25 72 MET A CA 1
ATOM 571 C C . MET A 1 72 ? -6.837 -1.500 5.659 1.00 91.25 72 MET A C 1
ATOM 573 O O . MET A 1 72 ? -7.752 -1.121 6.392 1.00 91.25 72 MET A O 1
ATOM 577 N N . LEU A 1 73 ? -6.996 -1.636 4.339 1.00 90.56 73 LEU A N 1
ATOM 578 C CA . LEU A 1 73 ? -8.242 -1.342 3.621 1.00 90.56 73 LEU A CA 1
ATOM 579 C C . LEU A 1 73 ? -9.420 -2.164 4.146 1.00 90.56 73 LEU A C 1
ATOM 581 O O . LEU A 1 73 ? -10.532 -1.648 4.199 1.00 90.56 73 LEU A O 1
ATOM 585 N N . GLU A 1 74 ? -9.171 -3.391 4.610 1.00 90.44 74 GLU A N 1
ATOM 586 C CA . GLU A 1 74 ? -10.198 -4.260 5.196 1.00 90.44 74 GLU A CA 1
ATOM 587 C C . GLU A 1 74 ? -10.917 -3.619 6.400 1.00 90.44 74 GLU A C 1
ATOM 589 O O . GLU A 1 74 ? -12.085 -3.908 6.662 1.00 90.44 74 GLU A O 1
ATOM 594 N N . PHE A 1 75 ? -10.244 -2.725 7.129 1.00 93.62 75 PHE A N 1
ATOM 595 C CA . PHE A 1 75 ? -10.780 -2.126 8.353 1.00 93.62 75 PHE A CA 1
ATOM 596 C C . PHE A 1 75 ? -11.386 -0.747 8.147 1.00 93.62 75 PHE A C 1
ATOM 598 O O . PHE A 1 75 ? -12.120 -0.283 9.022 1.00 93.62 75 PHE A O 1
ATOM 605 N N . LYS A 1 7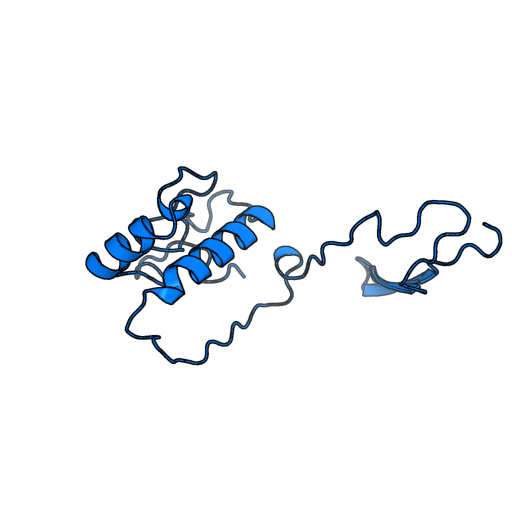6 ? -11.101 -0.090 7.018 1.00 92.75 76 LYS A N 1
ATOM 606 C CA . LYS A 1 76 ? -11.548 1.277 6.765 1.00 92.75 76 LYS A CA 1
ATOM 607 C C . LYS A 1 76 ? -13.056 1.301 6.525 1.00 92.75 76 LYS A C 1
ATOM 609 O O . LYS A 1 76 ? -13.532 0.922 5.458 1.00 92.75 76 LYS A O 1
ATOM 614 N N . GLN A 1 77 ? -13.813 1.789 7.504 1.00 90.44 77 GLN A N 1
ATOM 615 C CA . GLN A 1 77 ? -15.278 1.757 7.470 1.00 90.44 77 GLN A CA 1
ATOM 616 C C . GLN A 1 77 ? -15.856 2.583 6.321 1.00 90.44 77 GLN A C 1
ATOM 618 O O . GLN A 1 77 ? -16.859 2.194 5.732 1.00 90.44 77 GLN A O 1
ATOM 623 N N . GLU A 1 78 ? -15.195 3.685 5.965 1.00 89.81 78 GLU A N 1
ATOM 624 C CA . GLU A 1 78 ? -15.578 4.542 4.835 1.00 89.81 78 GLU A CA 1
ATOM 625 C C . GLU A 1 78 ? -15.568 3.804 3.487 1.00 89.81 78 GLU A C 1
ATOM 627 O O . GLU A 1 78 ? -16.283 4.209 2.576 1.00 89.81 78 GLU A O 1
ATOM 632 N N . TYR A 1 79 ? -14.783 2.728 3.361 1.00 86.38 79 TYR A N 1
ATOM 633 C CA . TYR A 1 79 ? -14.662 1.931 2.135 1.00 86.38 79 TYR A CA 1
ATOM 634 C C . TYR A 1 79 ? -15.299 0.550 2.259 1.00 86.38 79 TYR A C 1
ATOM 636 O O . TYR A 1 79 ? -15.135 -0.298 1.378 1.00 86.38 79 TYR A O 1
ATOM 644 N N . LYS A 1 80 ? -16.044 0.304 3.340 1.00 87.12 80 LYS A N 1
ATOM 645 C CA . LYS A 1 80 ? -16.758 -0.954 3.510 1.00 87.12 80 LYS A CA 1
ATOM 646 C C . LYS A 1 80 ? -17.735 -1.148 2.348 1.00 87.12 80 LYS A C 1
ATOM 648 O O . LYS A 1 80 ? -18.424 -0.213 1.948 1.00 87.12 80 LYS A O 1
ATOM 653 N N . ASP A 1 81 ? -17.743 -2.355 1.786 1.00 85.50 81 ASP A N 1
ATOM 654 C CA . ASP A 1 81 ? -18.578 -2.743 0.640 1.00 85.50 81 ASP A CA 1
ATOM 655 C C . ASP A 1 81 ? -18.345 -1.900 -0.633 1.00 85.50 81 ASP A C 1
ATOM 657 O O . ASP A 1 81 ? -19.156 -1.911 -1.560 1.00 85.50 81 ASP A O 1
ATOM 661 N N . SER A 1 82 ? -17.222 -1.177 -0.702 1.00 84.56 82 SER A N 1
ATOM 662 C CA . SER A 1 82 ? -16.851 -0.376 -1.867 1.00 84.56 82 SER A CA 1
ATOM 663 C C . SER A 1 82 ? -16.044 -1.191 -2.875 1.00 84.56 82 SER A C 1
ATOM 665 O O . SER A 1 82 ? -15.253 -2.063 -2.516 1.00 84.56 82 SER A O 1
ATOM 667 N N . HIS A 1 83 ? -16.211 -0.870 -4.157 1.00 81.81 83 HIS A N 1
ATOM 668 C CA . HIS A 1 83 ? -15.315 -1.345 -5.204 1.00 81.81 83 HIS A CA 1
ATOM 669 C C . HIS A 1 83 ? -14.104 -0.412 -5.293 1.00 81.81 83 HIS A C 1
ATOM 671 O O . HIS A 1 83 ? -14.273 0.801 -5.418 1.00 81.81 83 HIS A O 1
ATOM 677 N N . ILE A 1 84 ? -12.897 -0.970 -5.211 1.00 79.94 84 ILE A N 1
ATOM 678 C CA . ILE A 1 84 ? -11.649 -0.204 -5.232 1.00 79.94 84 ILE A CA 1
ATOM 679 C C . ILE A 1 84 ? -10.905 -0.528 -6.524 1.00 79.94 84 ILE A C 1
ATOM 681 O O . ILE A 1 84 ? -10.486 -1.664 -6.736 1.00 79.94 84 ILE A O 1
ATOM 685 N N . GLU A 1 85 ? -10.711 0.488 -7.360 1.00 74.75 85 GLU A N 1
ATOM 686 C CA . GLU A 1 85 ? -9.856 0.418 -8.542 1.00 74.75 85 GLU A CA 1
ATOM 687 C C . GLU A 1 85 ? -8.519 1.106 -8.252 1.00 74.75 85 GLU A C 1
ATOM 689 O O . GLU A 1 85 ? -8.478 2.224 -7.736 1.00 74.75 85 GLU A O 1
ATOM 694 N N . ILE A 1 86 ? -7.414 0.439 -8.591 1.00 75.00 86 ILE A N 1
ATOM 695 C CA . ILE A 1 86 ? -6.061 0.976 -8.426 1.00 75.00 86 ILE A CA 1
ATOM 696 C C . ILE A 1 86 ? -5.480 1.250 -9.808 1.00 75.00 86 ILE A C 1
ATOM 698 O O . ILE A 1 86 ? -5.290 0.334 -10.606 1.00 75.00 86 ILE A O 1
ATOM 702 N N . ILE A 1 87 ? -5.177 2.520 -10.070 1.00 70.50 87 ILE A N 1
ATOM 703 C CA . ILE A 1 87 ? -4.577 2.980 -11.321 1.00 70.50 87 ILE A CA 1
ATOM 704 C C . ILE A 1 87 ? -3.133 3.384 -11.029 1.00 70.50 87 ILE A C 1
ATOM 706 O O . ILE A 1 87 ? -2.885 4.300 -10.245 1.00 70.50 87 ILE A O 1
ATOM 710 N N . VAL A 1 88 ? -2.183 2.700 -11.664 1.00 69.69 88 VAL A N 1
ATOM 711 C CA . VAL A 1 88 ? -0.744 2.979 -11.556 1.00 69.69 88 VAL A CA 1
ATOM 712 C C . VAL A 1 88 ? -0.169 3.365 -12.915 1.00 69.69 88 VAL A C 1
ATOM 714 O O . VAL A 1 88 ? -0.675 2.949 -13.957 1.00 69.69 88 VAL A O 1
ATOM 717 N N . ASP A 1 89 ? 0.891 4.173 -12.913 1.00 64.00 89 ASP A N 1
ATOM 718 C CA . ASP A 1 89 ? 1.659 4.454 -14.124 1.00 64.00 89 ASP A CA 1
ATOM 719 C C . ASP A 1 89 ? 2.521 3.243 -14.533 1.00 64.00 89 ASP A C 1
ATOM 721 O O . ASP A 1 89 ? 2.766 2.320 -13.754 1.00 64.00 89 ASP A O 1
ATOM 725 N N . ASN A 1 90 ? 3.007 3.242 -15.777 1.00 65.94 90 ASN A N 1
ATOM 726 C CA . ASN A 1 90 ? 3.783 2.135 -16.353 1.00 65.94 90 ASN A CA 1
ATOM 727 C C . ASN A 1 90 ? 5.264 2.143 -15.911 1.00 65.94 90 ASN A C 1
ATOM 729 O O . ASN A 1 90 ? 6.160 1.827 -16.696 1.00 65.94 90 ASN A O 1
ATOM 733 N N . ALA A 1 91 ? 5.554 2.567 -14.678 1.00 64.81 91 ALA A N 1
ATOM 734 C CA . ALA A 1 91 ? 6.912 2.552 -14.151 1.00 64.81 91 ALA A CA 1
ATOM 735 C C . ALA A 1 91 ? 7.449 1.108 -14.089 1.00 64.81 91 ALA A C 1
ATOM 737 O O . ALA A 1 91 ? 6.715 0.161 -13.789 1.00 64.81 91 ALA A O 1
ATOM 738 N N . ARG A 1 92 ? 8.757 0.917 -14.339 1.00 62.53 92 ARG A N 1
ATOM 739 C CA . ARG A 1 92 ? 9.418 -0.411 -14.277 1.00 62.53 92 ARG A CA 1
ATOM 740 C C . ARG A 1 92 ? 9.210 -1.109 -12.927 1.00 62.53 92 ARG A C 1
ATOM 742 O O . ARG A 1 92 ? 9.210 -2.335 -12.844 1.00 62.53 92 ARG A O 1
ATOM 749 N N . THR A 1 93 ? 9.022 -0.329 -11.870 1.00 60.69 93 THR A N 1
ATOM 750 C CA . THR A 1 93 ? 8.803 -0.814 -10.511 1.00 60.69 93 THR A CA 1
ATOM 751 C C . THR A 1 93 ? 7.394 -1.381 -10.289 1.00 60.69 93 THR A C 1
ATOM 753 O O . THR A 1 93 ? 7.237 -2.298 -9.491 1.00 60.69 93 THR A O 1
ATOM 756 N N . HIS A 1 94 ? 6.390 -0.925 -11.049 1.00 55.03 94 HIS A N 1
ATOM 757 C CA . HIS A 1 94 ? 4.990 -1.379 -10.972 1.00 55.03 94 HIS A CA 1
ATOM 758 C C . HIS A 1 94 ? 4.671 -2.553 -11.913 1.00 55.03 94 HIS A C 1
ATOM 760 O O . HIS A 1 94 ? 3.626 -3.184 -11.802 1.00 55.03 94 HIS A O 1
ATOM 766 N N . THR A 1 95 ? 5.562 -2.840 -12.864 1.00 55.75 95 THR A N 1
ATOM 767 C CA . THR A 1 95 ? 5.307 -3.739 -14.008 1.00 55.75 95 THR A CA 1
ATOM 768 C C . THR A 1 95 ? 6.178 -4.993 -13.996 1.00 55.75 95 THR A C 1
ATOM 770 O O . THR A 1 95 ? 6.134 -5.798 -14.930 1.00 55.75 95 THR A O 1
ATOM 773 N N . LYS A 1 96 ? 6.978 -5.193 -12.940 1.00 58.22 96 LYS A N 1
ATOM 774 C CA . LYS A 1 96 ? 7.858 -6.358 -12.815 1.00 58.22 96 LYS A CA 1
ATOM 775 C C . LYS A 1 96 ? 7.022 -7.614 -12.596 1.00 58.22 96 LYS A C 1
ATOM 777 O O . LYS A 1 96 ? 6.636 -7.950 -11.481 1.00 58.22 96 LYS A O 1
ATOM 782 N N . LYS A 1 97 ? 6.775 -8.330 -13.687 1.00 54.72 97 LYS A N 1
ATOM 783 C CA . LYS A 1 97 ? 6.231 -9.683 -13.658 1.00 54.72 97 LYS A CA 1
ATOM 784 C C . LYS A 1 97 ? 7.295 -10.599 -13.046 1.00 54.72 97 LYS A C 1
ATOM 786 O O . LYS A 1 97 ? 8.404 -10.699 -13.573 1.00 54.72 97 LYS A O 1
ATOM 791 N N . ALA A 1 98 ? 6.987 -11.218 -11.909 1.00 51.28 98 ALA A N 1
ATOM 792 C CA . ALA A 1 98 ? 7.830 -12.267 -11.356 1.00 51.28 98 ALA A CA 1
ATOM 793 C C . ALA A 1 98 ? 7.709 -13.486 -12.274 1.00 51.28 98 ALA A C 1
ATOM 795 O O . ALA A 1 98 ? 6.652 -14.098 -12.375 1.00 51.28 98 ALA A O 1
ATOM 796 N N . TYR A 1 99 ? 8.784 -13.792 -12.986 1.00 49.34 99 TYR A N 1
ATOM 797 C CA . TYR A 1 99 ? 8.889 -14.998 -13.788 1.00 49.34 99 TYR A CA 1
ATOM 798 C C . TYR A 1 99 ? 9.611 -16.052 -12.956 1.00 49.34 99 TYR A C 1
ATOM 800 O O . TYR A 1 99 ? 10.757 -15.838 -12.548 1.00 49.34 99 TYR A O 1
ATOM 808 N N . SER A 1 100 ? 8.962 -17.184 -12.684 1.00 46.97 100 SER A N 1
ATOM 809 C CA . SER A 1 100 ? 9.654 -18.277 -12.009 1.00 46.97 100 SER A CA 1
ATOM 810 C C . SER A 1 100 ? 10.627 -18.921 -12.989 1.00 46.97 100 SER A C 1
ATOM 812 O O . SER A 1 100 ? 10.231 -19.411 -14.040 1.00 46.97 100 SER A O 1
ATOM 814 N N . LEU A 1 101 ? 11.912 -19.003 -12.641 1.00 51.44 101 LEU A N 1
ATOM 815 C CA . LEU A 1 101 ? 12.898 -19.732 -13.454 1.00 51.44 101 LEU A CA 1
ATOM 816 C C . LEU A 1 101 ? 12.551 -21.225 -13.618 1.00 51.44 101 LEU A C 1
ATOM 818 O O . LEU A 1 101 ? 13.119 -21.878 -14.492 1.00 51.44 101 LEU A O 1
ATOM 822 N N . GLN A 1 102 ? 11.647 -21.758 -12.788 1.00 52.38 102 GLN A N 1
ATOM 823 C CA . GLN A 1 102 ? 11.112 -23.118 -12.903 1.00 52.38 102 GLN A CA 1
ATOM 824 C C . GLN A 1 102 ? 10.076 -23.228 -14.038 1.00 52.38 102 GLN A C 1
ATOM 826 O O . GLN A 1 102 ? 9.979 -24.281 -14.659 1.00 52.38 102 GLN A O 1
ATOM 831 N N . GLU A 1 103 ? 9.363 -22.143 -14.365 1.00 48.84 103 GLU A N 1
ATOM 832 C CA . GLU A 1 103 ? 8.446 -22.066 -15.519 1.00 48.84 103 GLU A CA 1
ATOM 833 C C . GLU A 1 103 ? 9.195 -21.999 -16.856 1.00 48.84 103 GLU A C 1
ATOM 835 O O . GLU A 1 103 ? 8.634 -22.313 -17.904 1.00 48.84 103 GLU A O 1
ATOM 840 N N . PHE A 1 104 ? 10.481 -21.640 -16.822 1.00 55.22 104 PHE A N 1
ATOM 841 C CA . PHE A 1 104 ? 11.339 -21.549 -18.003 1.00 55.22 104 PHE A CA 1
ATOM 842 C C . PHE A 1 104 ? 11.911 -22.888 -18.465 1.00 55.22 104 PHE A C 1
ATOM 844 O O . PHE A 1 104 ? 12.755 -22.894 -19.353 1.00 55.22 104 PHE A O 1
ATOM 851 N N . GLY A 1 105 ? 11.473 -24.013 -17.884 1.00 53.81 105 GLY A N 1
ATOM 852 C CA . GLY A 1 105 ? 11.799 -25.342 -18.395 1.00 53.81 105 GLY A CA 1
ATOM 853 C C . GLY A 1 105 ? 13.285 -25.513 -18.731 1.00 53.81 105 GLY A C 1
ATOM 854 O O . GLY A 1 105 ? 13.624 -25.886 -19.848 1.00 53.81 105 GLY A O 1
ATOM 855 N N . LYS A 1 106 ? 14.182 -25.208 -17.784 1.00 53.72 106 LYS A N 1
ATOM 856 C CA . LYS A 1 106 ? 15.641 -25.216 -18.012 1.00 53.72 106 LYS A CA 1
ATOM 857 C C . LYS A 1 106 ? 16.245 -26.605 -18.265 1.00 53.72 106 LYS A C 1
ATOM 859 O O . LYS A 1 106 ? 17.447 -26.702 -18.497 1.00 53.72 106 LYS A O 1
ATOM 864 N N . ASN A 1 107 ? 15.448 -27.668 -18.166 1.00 52.50 107 ASN A N 1
ATOM 865 C CA . ASN A 1 107 ? 15.896 -29.038 -18.380 1.00 52.50 107 ASN A CA 1
ATOM 866 C C . ASN A 1 107 ? 15.554 -29.493 -19.804 1.00 52.50 107 ASN A C 1
ATOM 868 O O . ASN A 1 107 ? 14.503 -29.151 -20.349 1.00 52.50 107 ASN A O 1
ATOM 872 N N . ILE A 1 108 ? 16.417 -30.324 -20.384 1.00 51.22 108 ILE A N 1
ATOM 873 C CA . ILE A 1 108 ? 16.175 -30.958 -21.684 1.00 51.22 108 ILE A CA 1
ATOM 874 C C . ILE A 1 108 ? 14.835 -31.712 -21.616 1.00 51.22 108 ILE A C 1
ATOM 876 O O . ILE A 1 108 ? 14.657 -32.604 -20.785 1.00 51.22 108 ILE A O 1
ATOM 880 N N . GLY A 1 109 ? 13.874 -31.319 -22.458 1.00 55.50 109 GLY A N 1
ATOM 881 C CA . GLY A 1 109 ? 12.536 -31.921 -22.532 1.00 55.50 109 GLY A CA 1
ATOM 882 C C . GLY A 1 109 ? 11.425 -31.232 -21.724 1.00 55.50 109 GLY A C 1
ATOM 883 O O . GLY A 1 109 ? 10.280 -31.681 -21.792 1.00 55.50 109 GLY A O 1
ATOM 884 N N . THR A 1 110 ? 11.695 -30.145 -20.990 1.00 56.41 110 THR A N 1
ATOM 885 C CA . THR A 1 110 ? 10.629 -29.359 -20.333 1.00 56.41 110 THR A CA 1
ATOM 886 C C . THR A 1 110 ? 10.077 -28.256 -21.244 1.00 56.41 110 THR A C 1
ATOM 888 O O . THR A 1 110 ? 10.832 -27.534 -21.884 1.00 56.41 110 THR A O 1
ATOM 891 N N . ARG A 1 111 ? 8.742 -28.125 -21.317 1.00 55.62 111 ARG A N 1
ATOM 892 C CA . ARG A 1 111 ? 8.060 -27.105 -22.135 1.00 55.62 111 ARG A CA 1
ATOM 893 C C . ARG A 1 111 ? 8.215 -25.720 -21.502 1.00 55.62 111 ARG A C 1
ATOM 895 O O . ARG A 1 111 ? 7.715 -25.505 -20.402 1.00 55.62 111 ARG A O 1
ATOM 902 N N . CYS A 1 112 ? 8.838 -24.784 -22.215 1.00 58.53 112 CYS A N 1
ATOM 903 C CA . CYS A 1 112 ? 8.696 -23.358 -21.930 1.00 58.53 112 CYS A CA 1
ATOM 904 C C . CYS A 1 112 ? 7.272 -22.930 -22.318 1.00 58.53 112 CYS A C 1
ATOM 906 O O . CYS A 1 112 ? 6.836 -23.186 -23.439 1.00 58.53 112 CYS A O 1
ATOM 908 N N . LEU A 1 113 ? 6.528 -22.309 -21.397 1.00 59.84 113 LEU A N 1
ATOM 909 C CA . LEU A 1 113 ? 5.153 -21.842 -21.651 1.00 59.84 113 LEU A CA 1
ATOM 910 C C . LEU A 1 113 ? 5.088 -20.620 -22.578 1.00 59.84 113 LEU A C 1
ATOM 912 O O . LEU A 1 113 ? 4.005 -20.215 -22.995 1.00 59.84 113 LEU A O 1
ATOM 916 N N . VAL A 1 114 ? 6.237 -20.015 -22.863 1.00 60.12 114 VAL A N 1
ATOM 917 C CA . VAL A 1 114 ? 6.356 -18.784 -23.632 1.00 60.12 114 VAL A CA 1
ATOM 918 C C . VAL A 1 114 ? 7.212 -19.082 -24.853 1.00 60.12 114 VAL A C 1
ATOM 920 O O . VAL A 1 114 ? 8.368 -19.470 -24.716 1.00 60.12 114 VAL A O 1
ATOM 923 N N . GLU A 1 115 ? 6.643 -18.920 -26.047 1.00 65.62 115 GLU A N 1
ATOM 924 C CA . GLU A 1 115 ? 7.360 -19.160 -27.307 1.00 65.62 115 GLU A CA 1
ATOM 925 C C . GLU A 1 115 ? 8.337 -18.025 -27.624 1.00 65.62 115 GLU A C 1
ATOM 927 O O . GLU A 1 115 ? 9.407 -18.266 -28.181 1.00 65.62 115 GLU A O 1
ATOM 932 N N . LYS A 1 116 ? 7.985 -16.786 -27.254 1.00 73.94 116 LYS A N 1
ATOM 933 C CA . LYS A 1 116 ? 8.760 -15.577 -27.549 1.00 73.94 116 LYS A CA 1
ATOM 934 C C . LYS A 1 116 ? 8.638 -14.548 -26.432 1.00 73.94 116 LYS A C 1
ATOM 936 O O . LYS A 1 116 ? 7.554 -14.343 -25.889 1.00 73.94 116 LYS A O 1
ATOM 941 N N . ILE A 1 117 ? 9.735 -13.863 -26.131 1.00 75.62 117 ILE A N 1
ATOM 942 C CA . ILE A 1 117 ? 9.747 -12.662 -25.294 1.00 75.62 117 ILE A CA 1
ATOM 943 C C . ILE A 1 117 ? 9.976 -11.464 -26.203 1.00 75.62 117 ILE A C 1
ATOM 945 O O . ILE A 1 117 ? 11.015 -11.366 -26.854 1.00 75.62 117 ILE A O 1
ATOM 949 N N . GLU A 1 118 ? 9.026 -10.536 -26.213 1.00 80.56 118 GLU A N 1
ATOM 950 C CA . GLU A 1 118 ? 9.159 -9.258 -26.906 1.00 80.56 118 GLU A CA 1
ATOM 951 C C . GLU A 1 118 ? 9.418 -8.146 -25.886 1.00 80.56 118 GLU A C 1
ATOM 953 O O . GLU A 1 118 ? 8.717 -8.037 -24.878 1.00 80.56 118 GLU A O 1
ATOM 958 N N . TYR A 1 119 ? 10.434 -7.321 -26.127 1.00 76.75 119 TYR A N 1
ATOM 959 C CA . TYR A 1 119 ? 10.734 -6.154 -25.299 1.00 76.75 119 TYR A CA 1
ATOM 960 C C . TYR A 1 119 ? 11.245 -4.993 -26.151 1.00 76.75 119 TYR A C 1
ATOM 962 O O . TYR A 1 119 ? 11.746 -5.184 -27.255 1.00 76.75 119 TYR A O 1
ATOM 970 N N . VAL A 1 120 ? 11.112 -3.769 -25.645 1.00 75.94 120 VAL A N 1
ATOM 971 C CA . VAL A 1 120 ? 11.634 -2.562 -26.299 1.00 75.94 120 VAL A CA 1
ATOM 972 C C . VAL A 1 120 ? 12.953 -2.188 -25.631 1.00 75.94 120 VAL A C 1
ATOM 974 O O . VAL A 1 120 ? 13.014 -2.094 -24.404 1.00 75.94 120 VAL A O 1
ATOM 977 N N . ASP A 1 121 ? 14.013 -2.028 -26.422 1.00 77.56 121 ASP A N 1
ATOM 978 C CA . ASP A 1 121 ? 15.333 -1.656 -25.915 1.00 77.56 121 ASP A CA 1
ATOM 979 C C . ASP A 1 121 ? 15.445 -0.153 -25.594 1.00 77.56 121 ASP A C 1
ATOM 981 O O . ASP A 1 121 ? 14.517 0.632 -25.792 1.00 77.56 121 ASP A O 1
ATOM 985 N N . GLU A 1 122 ? 16.601 0.259 -25.069 1.00 73.69 122 GLU A N 1
ATOM 986 C CA . GLU A 1 122 ? 16.870 1.648 -24.664 1.00 73.69 122 GLU A CA 1
ATOM 987 C C . GLU A 1 122 ? 16.835 2.650 -25.830 1.00 73.69 122 GLU A C 1
ATOM 989 O O . GLU A 1 122 ? 16.704 3.850 -25.601 1.00 73.69 122 GLU A O 1
ATOM 994 N N . ASN A 1 123 ? 16.888 2.169 -27.076 1.00 78.94 123 ASN A N 1
ATOM 995 C CA . ASN A 1 123 ? 16.801 2.982 -28.286 1.00 78.94 123 ASN A CA 1
ATOM 996 C C . ASN A 1 123 ? 15.386 2.988 -28.887 1.00 78.94 123 ASN A C 1
ATOM 998 O O . ASN A 1 123 ? 15.185 3.505 -29.986 1.00 78.94 123 ASN A O 1
ATOM 1002 N N . GLY A 1 124 ? 14.404 2.400 -28.196 1.00 81.12 124 GLY A N 1
ATOM 1003 C CA . GLY A 1 124 ? 13.030 2.296 -28.679 1.00 81.12 124 GLY A CA 1
ATOM 1004 C C . GLY A 1 124 ? 12.825 1.211 -29.738 1.00 81.12 124 GLY A C 1
ATOM 1005 O O . GLY A 1 124 ? 11.755 1.157 -30.343 1.00 81.12 124 GLY A O 1
ATOM 1006 N N . ALA A 1 125 ? 13.812 0.343 -29.981 1.00 79.62 125 ALA A N 1
ATOM 1007 C CA . ALA A 1 125 ? 13.686 -0.733 -30.953 1.00 79.62 125 ALA A CA 1
ATOM 1008 C C . ALA A 1 125 ? 13.068 -1.980 -30.311 1.00 79.62 125 ALA A C 1
ATOM 1010 O O . ALA A 1 125 ? 13.478 -2.424 -29.237 1.00 79.62 125 ALA A O 1
ATOM 1011 N N . THR A 1 126 ? 12.099 -2.586 -30.995 1.00 84.81 126 THR A N 1
ATOM 1012 C CA . THR A 1 126 ? 11.511 -3.861 -30.574 1.00 84.81 126 THR A CA 1
ATOM 1013 C C . THR A 1 126 ? 12.508 -4.997 -30.797 1.00 84.81 126 THR A C 1
ATOM 1015 O O . THR A 1 126 ? 13.060 -5.165 -31.886 1.00 84.81 126 THR A O 1
ATOM 1018 N N . LYS A 1 127 ? 12.742 -5.784 -29.750 1.00 80.06 127 LYS A N 1
ATOM 1019 C CA . LYS A 1 127 ? 13.566 -6.988 -29.733 1.00 80.06 127 LYS A CA 1
ATOM 1020 C C . LYS A 1 127 ? 12.682 -8.179 -29.417 1.00 80.06 127 LYS A C 1
ATOM 1022 O O . LYS A 1 127 ? 11.834 -8.111 -28.532 1.00 80.06 127 LYS A O 1
ATOM 1027 N N . VAL A 1 128 ? 12.913 -9.266 -30.138 1.00 80.56 128 VAL A N 1
ATOM 1028 C CA . VAL A 1 128 ? 12.211 -10.534 -29.954 1.00 80.56 128 VAL A CA 1
ATOM 1029 C C . VAL A 1 128 ? 13.257 -11.593 -29.639 1.00 80.56 128 VAL A C 1
ATOM 1031 O O . VAL A 1 128 ? 14.240 -11.722 -30.367 1.00 80.56 128 VAL A O 1
ATOM 1034 N N . ILE A 1 129 ? 13.064 -12.315 -28.539 1.00 75.44 129 ILE A N 1
ATOM 1035 C CA . ILE A 1 129 ? 13.858 -13.483 -28.160 1.00 75.44 129 ILE A CA 1
ATOM 1036 C C . ILE A 1 129 ? 12.954 -14.699 -28.292 1.00 75.44 129 ILE A C 1
ATOM 1038 O O . ILE A 1 129 ? 12.002 -14.852 -27.525 1.00 75.44 129 ILE A O 1
ATOM 1042 N N . ASP A 1 130 ? 13.260 -15.571 -29.245 1.00 72.38 130 ASP A N 1
ATOM 1043 C CA . ASP A 1 130 ? 12.616 -16.876 -29.337 1.00 72.38 130 ASP A CA 1
ATOM 1044 C C . ASP A 1 130 ? 13.076 -17.744 -28.155 1.00 72.38 130 ASP A C 1
ATOM 1046 O O . ASP A 1 130 ? 14.268 -17.916 -27.907 1.00 72.38 130 ASP A O 1
ATOM 1050 N N . CYS A 1 131 ? 12.119 -18.262 -27.388 1.00 62.91 131 CYS A N 1
ATOM 1051 C CA . CYS A 1 131 ? 12.342 -19.050 -26.172 1.00 62.91 131 CYS A CA 1
ATOM 1052 C C . CYS A 1 131 ? 12.214 -20.560 -26.438 1.00 62.91 131 CYS A C 1
ATOM 1054 O O . CYS A 1 131 ? 11.856 -21.337 -25.552 1.00 62.91 131 CYS A O 1
ATOM 1056 N N . TYR A 1 132 ? 12.506 -20.966 -27.674 1.00 63.28 132 TYR A N 1
ATOM 1057 C CA . TYR A 1 132 ? 12.528 -22.349 -28.129 1.00 63.28 132 TYR A CA 1
ATOM 1058 C C . TYR A 1 132 ? 13.949 -22.730 -28.554 1.00 63.28 132 TYR A C 1
ATOM 1060 O O . TYR A 1 132 ? 14.572 -22.037 -29.358 1.00 63.28 132 TYR A O 1
ATOM 1068 N N . PHE A 1 133 ? 14.457 -23.841 -28.023 1.00 57.41 133 PHE A N 1
ATOM 1069 C CA . PHE A 1 133 ? 15.700 -24.454 -28.480 1.00 57.41 133 PHE A CA 1
ATOM 1070 C C . PHE A 1 133 ? 15.334 -25.546 -29.489 1.00 57.41 133 PHE A C 1
ATOM 1072 O O . PHE A 1 133 ? 14.740 -26.556 -29.120 1.00 57.41 133 PHE A O 1
ATOM 1079 N N . ASP A 1 134 ? 15.655 -25.329 -30.767 1.00 51.50 134 ASP A N 1
ATOM 1080 C CA . ASP A 1 134 ? 15.297 -26.238 -31.874 1.00 51.50 134 ASP A CA 1
ATOM 1081 C C . ASP A 1 134 ? 15.973 -27.619 -31.764 1.00 51.50 134 ASP A C 1
ATOM 1083 O O . ASP A 1 134 ? 15.538 -28.603 -32.358 1.00 51.50 134 ASP A O 1
ATOM 1087 N N . GLN A 1 135 ? 17.008 -27.717 -30.928 1.00 48.56 135 GLN A N 1
ATOM 1088 C CA . GLN A 1 135 ? 17.596 -28.965 -30.460 1.00 48.56 135 GLN A CA 1
ATOM 1089 C C . GLN A 1 135 ? 17.849 -28.810 -28.961 1.00 48.56 135 GLN A C 1
ATOM 1091 O O . GLN A 1 135 ? 18.584 -27.907 -28.567 1.00 48.56 135 GLN A O 1
ATOM 1096 N N . GLY A 1 136 ? 17.157 -29.614 -28.151 1.00 42.62 136 GLY A N 1
ATOM 1097 C CA . GLY A 1 136 ? 17.218 -29.558 -26.686 1.00 42.62 136 GLY A CA 1
ATOM 1098 C C . GLY A 1 136 ? 18.621 -29.679 -26.109 1.00 42.62 136 GLY A C 1
ATOM 1099 O O . GLY A 1 136 ? 19.471 -30.356 -26.729 1.00 42.62 136 GLY A O 1
#

Foldseek 3Di:
DDDLQAEADPVGHPDFDDPVLVVVLCVPDVLLVDPDPFCDDPRALYGHDDPPPPDDDALVSVVSSVVNVVSSCVSHPVCVVHDDDDDDDPDPSVPDDDDDVVLLQPDVPGDNPDQWDWDQDPVRDIDIDGSDDPHD

pLDDT: mean 72.49, std 14.07, range [42.62, 94.75]

Sequence (136 aa):
MVSDFLVQRPSGPFFQLSEDEWKQALGKYKSLSADGDVNYLSRTATASINIGTDAYFDNDTILSQFERLFEMLEFKQEYKDSHIEIIVDNARTHTKKAYSLQEFGKNIGTRCLVEKIEYVDENGATKVIDCYFDQG

Organism: NCBI:txid1234261

Radius of gyration: 20.24 Å; chains: 1; bounding box: 37×50×49 Å